Protein AF-A0A1I5BAR2-F1 (afdb_monomer)

Radius of gyration: 15.23 Å; Cα contacts (8 Å, |Δi|>4): 109; chains: 1; bounding box: 33×27×43 Å

Mean predicted aligned error: 6.67 Å

Secondary structure (DSSP, 8-state):
-HHHHHHHHHHHHHHHHHHHHHHHHHHH---HHHHHHHHHHHHHHHHHHHHHHHHHHHH-SS-HHHHHHHHHHT-TTS----SS-HHHHHHHHHHHHHHHHHHHHHH---HHHHHHHHHHHHHHHHHHHHHHHHHHH--

Sequence (139 aa):
MKDSVRRLKELYILNKNLEMFYRKIREREKRLFLKSLLTRLVQEKSSFNHDIRRHLMRYTKRDPASEVKALVESRKFMPETGREKIEAVCLKMELNSYKLCQEALTKTTVGEIRATLLEHRQQMRELLENLKTMNKYVL

Organism: NCBI:txid287099

Foldseek 3Di:
DVVLLVLLLVLLLLLVLQLVLLVVVLVVDPDPVSVVLSVVSNVLSVVLNVVSQVVNVVVDVDRSVVVSVVVVVVVPRRPPPDPDDPLVVNLVSLVVSLVSLVVSLVPDPDPVVNVSSVVSNVVSVVSNVVSVVCVVPVD

InterPro domains:
  IPR012347 Ferritin-like [G3DSA:1.20.1260.10] (1-137)

Structure (mmCIF, N/CA/C/O backbone):
data_AF-A0A1I5BAR2-F1
#
_entry.id   AF-A0A1I5BAR2-F1
#
loop_
_atom_site.group_PDB
_atom_site.id
_atom_site.type_symbol
_atom_site.label_atom_id
_atom_site.label_alt_id
_atom_site.label_comp_id
_atom_site.label_asym_id
_atom_site.label_entity_id
_atom_site.label_seq_id
_atom_site.pdbx_PDB_ins_code
_atom_site.Cartn_x
_atom_site.Cartn_y
_atom_site.Cartn_z
_atom_site.occupancy
_atom_site.B_iso_or_equiv
_atom_site.auth_seq_id
_atom_site.auth_comp_id
_atom_site.auth_asym_id
_atom_site.auth_atom_id
_atom_site.pdbx_PDB_model_num
ATOM 1 N N . MET A 1 1 ? 16.479 1.711 -16.036 1.00 60.12 1 MET A N 1
ATOM 2 C CA . MET A 1 1 ? 15.961 0.347 -15.757 1.00 60.12 1 MET A CA 1
ATOM 3 C C . MET A 1 1 ? 16.437 -0.201 -14.409 1.00 60.12 1 MET A C 1
ATOM 5 O O . MET A 1 1 ? 15.582 -0.503 -13.587 1.00 60.12 1 MET A O 1
ATOM 9 N N . LYS A 1 2 ? 17.754 -0.272 -14.126 1.00 70.12 2 LYS A N 1
ATOM 10 C CA . LYS A 1 2 ? 18.279 -0.735 -12.818 1.00 70.12 2 LYS A CA 1
ATOM 11 C C . LYS A 1 2 ? 17.702 0.040 -11.618 1.00 70.12 2 LYS A C 1
ATOM 13 O O . LYS A 1 2 ? 17.297 -0.577 -10.638 1.00 70.12 2 LYS A O 1
ATOM 18 N N . ASP A 1 3 ? 17.571 1.365 -11.726 1.00 72.06 3 ASP A N 1
ATOM 19 C CA . ASP A 1 3 ? 16.973 2.184 -10.660 1.00 72.06 3 ASP A CA 1
ATOM 20 C C . ASP A 1 3 ? 15.482 1.927 -10.437 1.00 72.06 3 ASP A C 1
ATOM 22 O O . ASP A 1 3 ? 15.040 1.861 -9.292 1.00 72.06 3 ASP A O 1
ATOM 26 N N . SER A 1 4 ? 14.708 1.724 -11.505 1.00 72.19 4 SER A N 1
ATOM 27 C CA . SER A 1 4 ? 13.274 1.428 -11.408 1.00 72.19 4 SER A CA 1
ATOM 28 C C . SER A 1 4 ? 13.032 0.087 -10.707 1.00 72.19 4 SER A C 1
ATOM 30 O O . SER A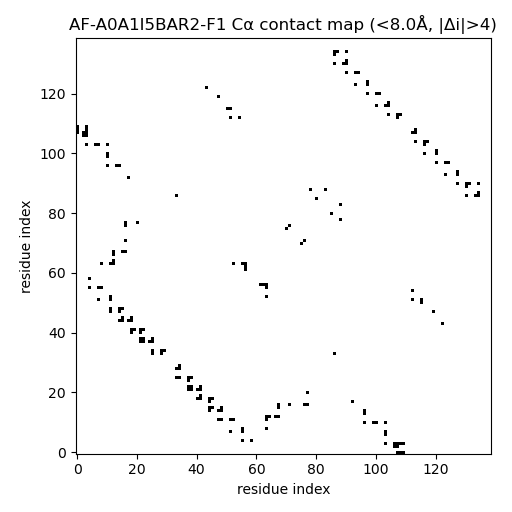 1 4 ? 12.178 -0.004 -9.831 1.00 72.19 4 SER A O 1
ATOM 32 N N . VAL A 1 5 ? 13.842 -0.933 -11.017 1.00 78.75 5 VAL A N 1
ATOM 33 C CA . VAL A 1 5 ? 13.787 -2.248 -10.352 1.00 78.75 5 VAL A CA 1
ATOM 34 C C . VAL A 1 5 ? 14.193 -2.144 -8.879 1.00 78.75 5 VAL A C 1
ATOM 36 O O . VAL A 1 5 ? 13.521 -2.713 -8.020 1.00 78.75 5 VAL A O 1
ATOM 39 N N . ARG A 1 6 ? 15.245 -1.378 -8.555 1.00 80.50 6 ARG A N 1
ATOM 40 C CA . ARG A 1 6 ? 15.649 -1.128 -7.160 1.00 80.50 6 ARG A CA 1
ATOM 41 C C . ARG A 1 6 ? 14.522 -0.479 -6.351 1.00 80.50 6 ARG A C 1
ATOM 43 O O . ARG A 1 6 ? 14.218 -0.945 -5.259 1.00 80.50 6 ARG A O 1
ATOM 50 N N . ARG A 1 7 ? 13.864 0.551 -6.891 1.00 76.75 7 ARG A N 1
ATOM 51 C CA . ARG A 1 7 ? 12.761 1.245 -6.201 1.00 76.75 7 ARG A CA 1
ATOM 52 C C . ARG A 1 7 ? 11.508 0.390 -6.066 1.00 76.75 7 ARG A C 1
ATOM 54 O O . ARG A 1 7 ? 10.901 0.382 -5.001 1.00 76.75 7 ARG A O 1
ATOM 61 N N . LEU A 1 8 ? 11.160 -0.384 -7.092 1.00 82.38 8 LEU A N 1
ATOM 62 C CA . LEU A 1 8 ? 10.093 -1.382 -6.989 1.00 82.38 8 LEU A CA 1
ATOM 63 C C . LEU A 1 8 ? 10.350 -2.377 -5.861 1.00 82.38 8 LEU A C 1
ATOM 65 O O . LEU A 1 8 ? 9.431 -2.755 -5.143 1.00 82.38 8 LEU A O 1
ATOM 69 N N . LYS A 1 9 ? 11.607 -2.785 -5.696 1.00 83.81 9 LYS A N 1
ATOM 70 C CA . LYS A 1 9 ? 12.016 -3.710 -4.647 1.00 83.81 9 LYS A CA 1
ATOM 71 C C . LYS A 1 9 ? 11.906 -3.089 -3.255 1.00 83.81 9 LYS A C 1
ATOM 73 O O . LYS A 1 9 ? 11.345 -3.725 -2.370 1.00 83.81 9 LYS A O 1
ATOM 78 N N . GLU A 1 10 ? 12.366 -1.851 -3.069 1.00 81.75 10 GLU A N 1
ATOM 79 C CA . GLU A 1 10 ? 12.162 -1.092 -1.821 1.00 81.75 10 GLU A CA 1
ATOM 80 C C . GLU A 1 10 ? 10.668 -0.983 -1.474 1.00 81.75 10 GLU A C 1
ATOM 82 O O . GLU A 1 10 ? 10.259 -1.262 -0.345 1.00 81.75 10 GLU A O 1
ATOM 87 N N . LEU A 1 11 ? 9.841 -0.649 -2.469 1.00 83.25 11 LEU A N 1
ATOM 88 C CA . LEU A 1 11 ? 8.400 -0.491 -2.308 1.00 83.25 11 LEU A CA 1
ATOM 89 C C . LEU A 1 11 ? 7.696 -1.820 -1.997 1.00 83.25 11 LEU A C 1
ATOM 91 O O . LEU A 1 11 ? 6.797 -1.854 -1.157 1.00 83.25 11 LEU A O 1
ATOM 95 N N . TYR A 1 12 ? 8.122 -2.915 -2.630 1.00 87.38 12 TYR A N 1
ATOM 96 C CA . TYR A 1 12 ? 7.650 -4.268 -2.334 1.00 87.38 12 TYR A CA 1
ATOM 97 C C . TYR A 1 12 ? 7.989 -4.681 -0.900 1.00 87.38 12 TYR A C 1
ATOM 99 O O . TYR A 1 12 ? 7.123 -5.158 -0.172 1.00 87.38 12 TYR A O 1
ATOM 107 N N . ILE A 1 13 ? 9.235 -4.464 -0.470 1.00 84.06 13 ILE A N 1
ATOM 108 C CA . ILE A 1 13 ? 9.684 -4.811 0.883 1.00 84.06 13 ILE A CA 1
ATOM 109 C C . ILE A 1 13 ? 8.852 -4.066 1.929 1.00 84.06 13 ILE A C 1
ATOM 111 O O . ILE A 1 13 ? 8.338 -4.682 2.864 1.00 84.06 13 ILE A O 1
ATOM 115 N N . LEU A 1 14 ? 8.671 -2.756 1.747 1.00 83.44 14 LEU A N 1
ATOM 116 C CA . LEU A 1 14 ? 7.843 -1.948 2.635 1.00 83.44 14 LEU A CA 1
ATOM 117 C C . LEU A 1 14 ? 6.400 -2.459 2.687 1.00 83.44 14 LEU A C 1
ATOM 119 O O . LEU A 1 14 ? 5.879 -2.711 3.773 1.00 83.44 14 LEU A O 1
ATOM 123 N N . ASN A 1 15 ? 5.749 -2.621 1.530 1.00 88.12 15 ASN A N 1
ATOM 124 C CA . ASN A 1 15 ? 4.350 -3.048 1.489 1.00 88.12 15 ASN A CA 1
ATOM 125 C C . ASN A 1 15 ? 4.171 -4.452 2.066 1.00 88.12 15 ASN A C 1
ATOM 127 O O . ASN A 1 15 ? 3.154 -4.722 2.707 1.00 88.12 15 ASN A O 1
ATOM 131 N N . LYS A 1 16 ? 5.161 -5.338 1.919 1.00 88.12 16 LYS A N 1
ATOM 132 C CA . LYS A 1 16 ? 5.125 -6.656 2.551 1.00 88.12 16 LYS A CA 1
ATOM 133 C C . LYS A 1 16 ? 5.223 -6.565 4.068 1.00 88.12 16 LYS A C 1
ATOM 135 O O . LYS A 1 16 ? 4.447 -7.227 4.756 1.00 88.12 16 LYS A O 1
ATOM 140 N N . ASN A 1 17 ? 6.096 -5.706 4.589 1.00 84.81 17 ASN A N 1
ATOM 141 C CA . ASN A 1 17 ? 6.192 -5.438 6.025 1.00 84.81 17 ASN A CA 1
ATOM 142 C C . ASN A 1 17 ? 4.887 -4.874 6.594 1.00 84.81 17 ASN A C 1
ATOM 144 O O . ASN A 1 17 ? 4.423 -5.357 7.628 1.00 84.81 17 ASN A O 1
ATOM 148 N N . LEU A 1 18 ? 4.260 -3.923 5.896 1.00 87.19 18 LEU A N 1
ATOM 149 C CA . LEU A 1 18 ? 2.956 -3.378 6.279 1.00 87.19 18 LEU A CA 1
ATOM 150 C C . LEU A 1 18 ? 1.865 -4.453 6.269 1.00 87.19 18 LEU A C 1
ATOM 152 O O . LEU A 1 18 ? 1.114 -4.564 7.233 1.00 87.19 18 LEU A O 1
ATOM 156 N N . GLU A 1 19 ? 1.826 -5.308 5.242 1.00 91.25 19 GLU A N 1
ATOM 157 C CA . GLU A 1 19 ? 0.887 -6.434 5.178 1.00 91.25 19 GLU A CA 1
ATOM 158 C C . GLU A 1 19 ? 1.000 -7.334 6.421 1.00 91.25 19 GLU A C 1
ATOM 160 O O . GLU A 1 19 ? -0.004 -7.663 7.055 1.00 91.25 19 GLU A O 1
ATOM 165 N N . MET A 1 20 ? 2.222 -7.718 6.803 1.00 87.75 20 MET A N 1
ATOM 166 C CA . MET A 1 20 ? 2.451 -8.553 7.988 1.00 87.75 20 MET A CA 1
ATOM 167 C C . MET A 1 20 ? 2.109 -7.828 9.287 1.00 87.75 20 MET A C 1
ATOM 169 O O . MET A 1 20 ? 1.548 -8.436 10.198 1.00 87.75 20 MET A O 1
ATOM 173 N N . PHE A 1 21 ? 2.436 -6.541 9.382 1.00 86.06 21 PHE A N 1
ATOM 174 C CA . PHE A 1 21 ? 2.099 -5.714 10.533 1.00 86.06 21 PHE A CA 1
ATOM 175 C C . PHE A 1 21 ? 0.581 -5.643 10.743 1.00 86.06 21 PHE A C 1
ATOM 177 O O . PHE A 1 21 ? 0.097 -5.957 11.832 1.00 86.06 21 PHE A O 1
ATOM 184 N N . TYR A 1 22 ? -0.184 -5.341 9.692 1.00 89.94 22 TYR A N 1
ATOM 185 C CA . TYR A 1 22 ? -1.641 -5.282 9.772 1.00 89.94 22 TYR A CA 1
ATOM 186 C C . TYR A 1 22 ? -2.265 -6.643 10.084 1.00 89.94 22 TYR A C 1
ATOM 188 O O . TYR A 1 22 ? -3.187 -6.701 10.897 1.00 89.94 22 TYR A O 1
ATOM 196 N N . ARG A 1 23 ? -1.734 -7.747 9.531 1.00 91.06 23 ARG A N 1
ATOM 197 C CA . ARG A 1 23 ? -2.168 -9.109 9.903 1.00 91.06 23 ARG A CA 1
ATOM 198 C C . ARG A 1 23 ? -2.003 -9.357 11.405 1.00 91.06 23 ARG A C 1
ATOM 200 O O . ARG A 1 23 ? -2.969 -9.754 12.052 1.00 91.06 23 ARG A O 1
ATOM 207 N N . LYS A 1 24 ? -0.828 -9.044 11.965 1.00 87.75 24 LYS A N 1
ATOM 208 C CA . LYS A 1 24 ? -0.534 -9.226 13.398 1.00 87.75 24 LYS A CA 1
ATOM 209 C C . LYS A 1 24 ? -1.441 -8.391 14.304 1.00 87.75 24 LYS A C 1
ATOM 211 O O . LYS A 1 24 ? -1.896 -8.887 15.331 1.00 87.75 24 LYS A O 1
ATOM 216 N N . ILE A 1 25 ? -1.706 -7.130 13.954 1.00 86.25 25 ILE A N 1
ATOM 217 C CA . ILE A 1 25 ? -2.613 -6.287 14.751 1.00 86.25 25 ILE A CA 1
ATOM 218 C C . ILE A 1 25 ? -4.046 -6.803 14.655 1.00 86.25 25 ILE A C 1
ATOM 220 O O . ILE A 1 25 ? -4.726 -6.913 15.673 1.00 86.25 25 ILE A O 1
ATOM 224 N N . ARG A 1 26 ? -4.497 -7.180 13.455 1.00 89.81 26 ARG A N 1
ATOM 225 C CA . ARG A 1 26 ? -5.854 -7.689 13.225 1.00 89.81 26 ARG A CA 1
ATOM 226 C C . ARG A 1 26 ? -6.175 -8.914 14.078 1.00 89.81 26 ARG A C 1
ATOM 228 O O . ARG A 1 26 ? -7.299 -9.034 14.557 1.00 89.81 26 ARG A O 1
ATOM 235 N N . GLU A 1 27 ? -5.207 -9.810 14.264 1.00 88.50 27 GLU A N 1
ATOM 236 C CA . GLU A 1 27 ? -5.351 -11.006 15.108 1.00 88.50 27 GLU A CA 1
ATOM 237 C C . GLU A 1 27 ? -5.636 -10.660 16.577 1.00 88.50 27 GLU A C 1
ATOM 239 O O . GLU A 1 27 ? -6.365 -11.384 17.250 1.00 88.50 27 GLU A O 1
ATOM 244 N N . ARG A 1 28 ? -5.101 -9.535 17.064 1.00 85.56 28 ARG A N 1
ATOM 245 C CA . ARG A 1 28 ? -5.212 -9.100 18.466 1.00 85.56 28 ARG A CA 1
ATOM 246 C C . ARG A 1 28 ? -6.342 -8.100 18.707 1.00 85.56 28 ARG A C 1
ATOM 248 O O . ARG A 1 28 ? -6.781 -7.937 19.842 1.00 85.56 28 ARG A O 1
ATOM 255 N N . GLU A 1 29 ? -6.805 -7.422 17.662 1.00 85.81 29 GLU A N 1
ATOM 256 C CA . GLU A 1 29 ? -7.837 -6.392 17.758 1.00 85.81 29 GLU A CA 1
ATOM 257 C C . GLU A 1 29 ? -9.214 -7.003 18.069 1.00 85.81 29 GLU A C 1
ATOM 259 O O . GLU A 1 29 ? -9.622 -8.016 17.499 1.00 85.81 29 GLU A O 1
ATOM 264 N N . LYS A 1 30 ? -9.961 -6.385 18.985 1.00 87.38 30 LYS A N 1
ATOM 265 C CA . LYS A 1 30 ? -11.305 -6.835 19.385 1.00 87.38 30 LYS A CA 1
ATOM 266 C C . LYS A 1 30 ? -12.406 -5.992 18.745 1.00 87.38 30 LYS A C 1
ATOM 268 O O . LYS A 1 30 ? -13.502 -6.495 18.518 1.00 87.38 30 LYS A O 1
ATOM 273 N N . ARG A 1 31 ? -12.114 -4.736 18.407 1.00 87.00 31 ARG A N 1
ATOM 274 C CA . ARG A 1 31 ? -13.052 -3.796 17.790 1.00 87.00 31 ARG A CA 1
ATOM 275 C C . ARG A 1 31 ? -13.354 -4.221 16.350 1.00 87.00 31 ARG A C 1
ATOM 277 O O . ARG A 1 31 ? -12.471 -4.207 15.493 1.00 87.00 31 ARG A O 1
ATOM 284 N N . LEU A 1 32 ? -14.610 -4.586 16.076 1.00 87.44 32 LEU A N 1
ATOM 285 C CA . LEU A 1 32 ? -15.048 -5.090 14.764 1.00 87.44 32 LEU A CA 1
ATOM 286 C C . LEU A 1 32 ? -14.756 -4.107 13.624 1.00 87.44 32 LEU A C 1
ATOM 288 O O . LEU A 1 32 ? -14.276 -4.517 12.567 1.00 87.44 32 LEU A O 1
ATOM 292 N N . PHE A 1 33 ? -14.977 -2.811 13.859 1.00 84.50 33 PHE A N 1
ATOM 293 C CA . PHE A 1 33 ? -14.726 -1.778 12.854 1.00 84.50 33 PHE A CA 1
ATOM 294 C C . PHE A 1 33 ? -13.247 -1.733 12.434 1.00 84.50 33 PHE A C 1
ATOM 296 O O . PHE A 1 33 ? -12.940 -1.693 11.244 1.00 84.50 33 PHE A O 1
ATOM 303 N N . LEU A 1 34 ? -12.317 -1.850 13.388 1.00 84.88 34 LEU A N 1
ATOM 304 C CA . LEU A 1 34 ? -10.889 -1.896 13.078 1.00 84.88 34 LEU A CA 1
ATOM 305 C C . LEU A 1 34 ? -10.451 -3.204 12.460 1.00 84.88 34 LEU A C 1
ATOM 307 O O . LEU A 1 34 ? -9.594 -3.197 11.584 1.00 84.88 34 LEU A O 1
ATOM 311 N N . LYS A 1 35 ? -11.036 -4.329 12.868 1.00 89.75 35 LYS A N 1
ATOM 312 C CA . LYS A 1 35 ? -10.798 -5.604 12.185 1.00 89.75 35 LYS A CA 1
ATOM 313 C C . LYS A 1 35 ? -11.182 -5.528 10.709 1.00 89.75 35 LYS A C 1
ATOM 315 O O . LYS A 1 35 ? -10.444 -6.055 9.874 1.00 89.75 35 LYS A O 1
ATOM 320 N N . SER A 1 36 ? -12.286 -4.854 10.389 1.00 89.75 36 SER A N 1
ATOM 321 C CA . SER A 1 36 ? -12.705 -4.601 9.007 1.00 89.75 36 SER A CA 1
ATOM 322 C C . SER A 1 36 ? -11.690 -3.723 8.265 1.00 89.75 36 SER A C 1
ATOM 324 O O . SER A 1 36 ? -11.169 -4.130 7.225 1.00 89.75 36 SER A O 1
ATOM 326 N N . LEU A 1 37 ? -11.297 -2.588 8.857 1.00 88.62 37 LEU A N 1
ATOM 327 C CA . LEU A 1 37 ? -10.266 -1.702 8.306 1.00 88.62 37 LEU A CA 1
ATOM 328 C C . LEU A 1 37 ? -8.939 -2.435 8.047 1.00 88.62 37 LEU A C 1
ATOM 330 O O . LEU A 1 37 ? -8.394 -2.377 6.948 1.00 88.62 37 LEU A O 1
ATOM 334 N N . LEU A 1 38 ? -8.432 -3.159 9.044 1.00 90.81 38 LEU A N 1
ATOM 335 C CA . LEU A 1 38 ? -7.190 -3.924 8.944 1.00 90.81 38 LEU A CA 1
ATOM 336 C C . LEU A 1 38 ? -7.297 -5.044 7.906 1.00 90.81 38 LEU A C 1
ATOM 338 O O . LEU A 1 38 ? -6.315 -5.354 7.242 1.00 90.81 38 LEU A O 1
ATOM 342 N N . THR A 1 39 ? -8.476 -5.644 7.725 1.00 93.31 39 THR A N 1
ATOM 343 C CA . THR A 1 39 ? -8.697 -6.640 6.666 1.00 93.31 39 THR A CA 1
ATOM 344 C C . THR A 1 39 ? -8.582 -6.014 5.286 1.00 93.31 39 THR A C 1
ATOM 346 O O . THR A 1 39 ? -7.863 -6.561 4.450 1.00 93.31 39 THR A O 1
ATOM 349 N N . ARG A 1 40 ? -9.208 -4.852 5.071 1.00 91.50 40 ARG A N 1
ATOM 350 C CA . ARG A 1 40 ? -9.080 -4.102 3.817 1.00 91.50 40 ARG A CA 1
ATOM 351 C C . ARG A 1 40 ? -7.628 -3.704 3.550 1.00 91.50 40 ARG A C 1
ATOM 353 O O . ARG A 1 40 ? -7.121 -3.960 2.464 1.00 91.50 40 ARG A O 1
ATOM 360 N N . LEU A 1 41 ? -6.929 -3.186 4.563 1.00 91.94 41 LEU A N 1
ATOM 361 C CA . LEU A 1 41 ? -5.500 -2.864 4.478 1.00 91.94 41 LEU A CA 1
ATOM 362 C C . LEU A 1 41 ? -4.664 -4.086 4.072 1.00 91.94 41 LEU A C 1
ATOM 364 O O . LEU A 1 41 ? -3.844 -4.004 3.164 1.00 91.94 41 LEU A O 1
ATOM 368 N N . VAL A 1 42 ? -4.883 -5.245 4.700 1.00 93.56 42 VAL A N 1
ATOM 369 C CA . VAL A 1 42 ? -4.174 -6.485 4.342 1.00 93.56 42 VAL A CA 1
ATOM 370 C C . VAL A 1 42 ? -4.458 -6.902 2.898 1.00 93.56 42 VAL A C 1
ATOM 372 O O . VAL A 1 42 ? -3.529 -7.309 2.202 1.00 93.56 42 VAL A O 1
ATOM 375 N N . GLN A 1 43 ? -5.710 -6.813 2.445 1.00 93.12 43 GLN A N 1
ATOM 376 C CA . GLN A 1 43 ? -6.094 -7.168 1.076 1.00 93.12 43 GLN A CA 1
ATOM 377 C C . GLN A 1 43 ? -5.421 -6.257 0.048 1.00 93.12 43 GLN A C 1
ATOM 379 O O . GLN A 1 43 ? -4.797 -6.763 -0.884 1.00 93.12 43 GLN A O 1
ATOM 384 N N . GLU A 1 44 ? -5.465 -4.940 0.251 1.00 91.44 44 GLU A N 1
ATOM 385 C CA . GLU A 1 44 ? -4.823 -3.976 -0.648 1.00 91.44 44 GLU A CA 1
ATOM 386 C C . GLU A 1 44 ? -3.305 -4.190 -0.701 1.00 91.44 44 GLU A C 1
ATOM 388 O O . GLU A 1 44 ? -2.731 -4.296 -1.785 1.00 91.44 44 GLU A O 1
ATOM 393 N N . LYS A 1 45 ? -2.642 -4.371 0.452 1.00 91.69 45 LYS A N 1
ATOM 394 C CA . LYS A 1 45 ? -1.200 -4.674 0.478 1.00 91.69 45 LYS A CA 1
ATOM 395 C C . LYS A 1 45 ? -0.875 -6.004 -0.193 1.00 91.69 45 LYS A C 1
ATOM 397 O O . LYS A 1 45 ? 0.134 -6.101 -0.885 1.00 91.69 45 LYS A O 1
ATOM 402 N N . SER A 1 46 ? -1.709 -7.026 -0.016 1.00 92.25 46 SER A N 1
ATOM 403 C CA . SER A 1 46 ? -1.510 -8.330 -0.651 1.00 92.25 46 SER A CA 1
ATOM 404 C C . SER A 1 46 ? -1.627 -8.242 -2.176 1.00 92.25 46 SER A C 1
ATOM 406 O O . SER A 1 46 ? -0.754 -8.766 -2.869 1.00 92.25 46 SER A O 1
ATOM 408 N N . SER A 1 47 ? -2.636 -7.522 -2.677 1.00 93.12 47 SER A N 1
ATOM 409 C CA . SER A 1 47 ? -2.829 -7.241 -4.105 1.00 93.12 47 SER A CA 1
ATOM 410 C C . SER A 1 47 ? -1.632 -6.483 -4.689 1.00 93.12 47 SER A C 1
ATOM 412 O O . SER A 1 47 ? -0.981 -6.957 -5.621 1.00 93.12 47 SER A O 1
ATOM 414 N N . PHE A 1 48 ? -1.233 -5.386 -4.036 1.00 91.00 48 PHE A N 1
ATOM 415 C CA . PHE A 1 48 ? -0.042 -4.614 -4.389 1.00 91.00 48 PHE A CA 1
ATOM 416 C C . PHE A 1 48 ? 1.210 -5.492 -4.484 1.00 91.00 48 PHE A C 1
ATOM 418 O O . PHE A 1 48 ? 1.930 -5.490 -5.484 1.00 91.00 48 PHE A O 1
ATOM 425 N N . ASN A 1 49 ? 1.474 -6.282 -3.442 1.00 91.06 49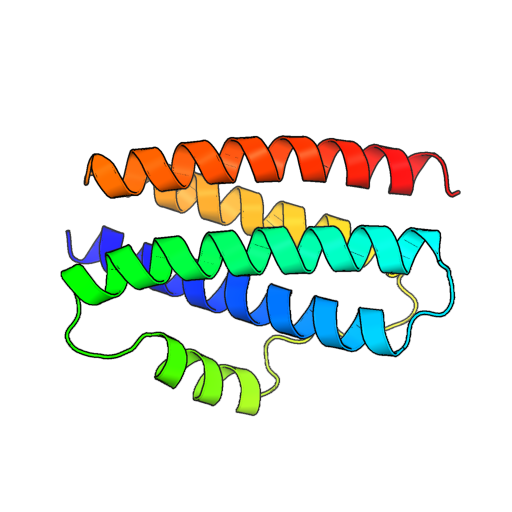 ASN A N 1
ATOM 426 C CA . ASN A 1 49 ? 2.647 -7.145 -3.380 1.00 91.06 49 ASN A CA 1
ATOM 427 C C . ASN A 1 49 ? 2.638 -8.199 -4.491 1.00 91.06 49 ASN A C 1
ATOM 429 O O . ASN A 1 49 ? 3.695 -8.500 -5.045 1.00 91.06 49 ASN A O 1
ATOM 433 N N . HIS A 1 50 ? 1.473 -8.755 -4.828 1.00 91.62 50 HIS A N 1
ATOM 434 C CA . HIS A 1 50 ? 1.336 -9.730 -5.908 1.00 91.62 50 HIS A CA 1
ATOM 435 C C . HIS A 1 50 ? 1.726 -9.138 -7.265 1.00 91.62 50 HIS A C 1
ATOM 437 O O . HIS A 1 50 ? 2.552 -9.718 -7.977 1.00 91.62 50 HIS A O 1
ATOM 443 N N . ASP A 1 51 ? 1.206 -7.957 -7.594 1.00 91.50 51 ASP A N 1
ATOM 444 C CA . ASP A 1 51 ? 1.481 -7.308 -8.877 1.00 91.50 51 ASP A CA 1
ATOM 445 C C . ASP A 1 51 ? 2.930 -6.832 -8.983 1.00 91.50 51 ASP A C 1
ATOM 447 O O . ASP A 1 51 ? 3.605 -7.081 -9.987 1.00 91.50 51 ASP A O 1
ATOM 451 N N . ILE A 1 52 ? 3.465 -6.216 -7.924 1.00 89.94 52 ILE A N 1
ATOM 452 C CA . ILE A 1 52 ? 4.865 -5.782 -7.921 1.00 89.94 52 ILE A CA 1
ATOM 453 C C . ILE A 1 52 ? 5.819 -6.979 -7.961 1.00 89.94 52 ILE A C 1
ATOM 455 O O . ILE A 1 52 ? 6.824 -6.924 -8.672 1.00 89.94 52 ILE A O 1
ATOM 459 N N . ARG A 1 53 ? 5.515 -8.089 -7.272 1.00 89.31 53 ARG A N 1
ATOM 460 C CA . ARG A 1 53 ? 6.319 -9.319 -7.368 1.00 89.31 53 ARG A CA 1
ATOM 461 C C . ARG A 1 53 ? 6.321 -9.864 -8.790 1.00 89.31 53 ARG A C 1
ATOM 463 O O . ARG A 1 53 ? 7.385 -10.246 -9.270 1.00 89.31 53 ARG A O 1
ATOM 470 N N . ARG A 1 54 ? 5.174 -9.860 -9.478 1.00 89.69 54 ARG A N 1
ATOM 471 C CA . ARG A 1 54 ? 5.084 -10.274 -10.887 1.00 89.69 54 ARG A CA 1
ATOM 472 C C . ARG A 1 54 ? 6.023 -9.448 -11.764 1.00 89.69 54 ARG A C 1
ATOM 474 O O . ARG A 1 54 ? 6.767 -10.024 -12.552 1.00 89.69 54 ARG A O 1
ATOM 481 N N . HIS A 1 55 ? 6.043 -8.128 -11.583 1.00 87.69 55 HIS A N 1
ATOM 482 C CA . HIS A 1 55 ? 6.978 -7.246 -12.288 1.00 87.69 55 HIS A CA 1
ATOM 483 C C . HIS A 1 55 ? 8.433 -7.538 -11.917 1.00 87.69 55 HIS A C 1
ATOM 485 O O . HIS A 1 55 ? 9.262 -7.727 -12.800 1.00 87.69 55 HIS A O 1
ATOM 491 N N . LEU A 1 56 ? 8.762 -7.649 -10.629 1.00 85.94 56 LEU A N 1
ATOM 492 C CA . LEU A 1 56 ? 10.130 -7.925 -10.178 1.00 85.94 56 LEU A CA 1
ATOM 493 C C . LEU A 1 56 ? 10.672 -9.254 -10.715 1.00 85.94 56 LEU A C 1
ATOM 495 O O . LEU A 1 56 ? 11.827 -9.298 -11.132 1.00 85.94 56 LEU A O 1
ATOM 499 N N . MET A 1 57 ? 9.855 -10.307 -10.768 1.00 86.56 57 MET A N 1
ATOM 500 C CA . MET A 1 57 ? 10.251 -11.617 -11.303 1.00 86.56 57 MET A CA 1
ATOM 501 C C . MET A 1 57 ? 10.552 -11.583 -12.809 1.00 86.56 57 MET A C 1
A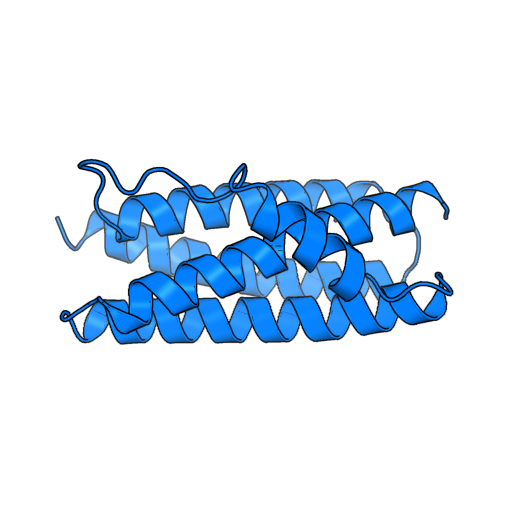TOM 503 O O . MET A 1 57 ? 11.328 -12.401 -13.291 1.00 86.56 57 MET A O 1
ATOM 507 N N . ARG A 1 58 ? 9.992 -10.621 -13.558 1.00 84.62 58 ARG A N 1
ATOM 508 C CA . ARG A 1 58 ? 10.333 -10.418 -14.979 1.00 84.62 58 ARG A CA 1
ATOM 509 C C . ARG A 1 58 ? 11.719 -9.799 -15.170 1.00 84.62 58 ARG A C 1
ATOM 511 O O . ARG A 1 58 ? 12.352 -10.032 -16.192 1.00 84.62 58 ARG A O 1
ATOM 518 N N . TYR A 1 59 ? 12.193 -9.015 -14.199 1.00 79.44 59 TYR A N 1
ATOM 519 C CA . TYR A 1 59 ? 13.450 -8.260 -14.303 1.00 79.44 59 TYR A CA 1
ATOM 520 C C . TYR A 1 59 ? 14.566 -8.772 -13.383 1.00 79.44 59 TYR A C 1
ATOM 522 O O . TYR A 1 59 ? 15.702 -8.307 -13.476 1.00 79.44 59 TYR A O 1
ATOM 530 N N . THR A 1 60 ? 14.269 -9.707 -12.479 1.00 77.19 60 THR A N 1
ATOM 531 C CA . THR A 1 60 ? 15.220 -10.247 -11.501 1.00 77.19 60 THR A CA 1
ATOM 532 C C . THR A 1 60 ? 15.100 -11.767 -11.418 1.00 77.19 60 THR A C 1
ATOM 534 O O . THR A 1 60 ? 14.003 -12.311 -11.407 1.00 77.19 60 THR A O 1
ATOM 537 N N . LYS A 1 61 ? 16.240 -12.469 -11.335 1.00 72.62 61 LYS A N 1
ATOM 538 C CA . LYS A 1 61 ? 16.277 -13.937 -11.167 1.00 72.62 61 LYS A CA 1
ATOM 539 C C . LYS A 1 61 ? 16.031 -14.390 -9.720 1.00 72.62 61 LYS A C 1
ATOM 541 O O . LYS A 1 61 ? 15.906 -15.582 -9.469 1.00 72.62 61 LYS A O 1
ATOM 546 N N . ARG A 1 62 ? 16.026 -13.459 -8.759 1.00 71.94 62 ARG A N 1
ATOM 547 C CA . ARG A 1 62 ? 15.947 -13.745 -7.321 1.00 71.94 62 ARG A CA 1
ATOM 548 C C . ARG A 1 62 ? 14.575 -13.350 -6.794 1.00 71.94 62 ARG A C 1
ATOM 550 O O . ARG A 1 62 ? 14.168 -12.210 -6.988 1.00 71.94 62 ARG A O 1
ATOM 557 N N . ASP A 1 63 ? 13.903 -14.264 -6.094 1.00 74.94 63 ASP A N 1
ATOM 558 C CA . ASP A 1 63 ? 12.585 -13.987 -5.520 1.00 74.94 63 ASP A CA 1
ATOM 559 C C . ASP A 1 63 ? 12.684 -12.886 -4.448 1.00 74.94 63 ASP A C 1
ATOM 561 O O . ASP A 1 63 ? 13.314 -13.107 -3.402 1.00 74.94 63 ASP A O 1
ATOM 565 N N . PRO A 1 64 ? 12.052 -11.716 -4.649 1.00 70.44 64 PRO A N 1
ATOM 566 C CA . PRO A 1 64 ? 12.102 -10.620 -3.689 1.00 70.44 64 PRO A CA 1
ATOM 567 C C . PRO A 1 64 ? 11.473 -10.984 -2.334 1.00 70.44 64 PRO A C 1
ATOM 569 O O . PRO A 1 64 ? 11.795 -10.354 -1.329 1.00 70.44 64 PRO A O 1
ATOM 572 N N . ALA A 1 65 ? 10.626 -12.021 -2.254 1.00 70.31 65 ALA A N 1
ATOM 573 C CA . ALA A 1 65 ? 10.079 -12.507 -0.985 1.00 70.31 65 ALA A CA 1
ATOM 574 C C . ALA A 1 65 ? 11.149 -13.090 -0.038 1.00 70.31 65 ALA A C 1
ATOM 576 O O . 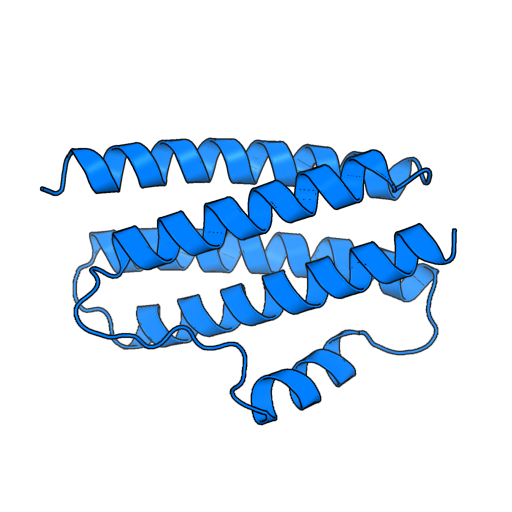ALA A 1 65 ? 10.994 -13.006 1.182 1.00 70.31 65 ALA A O 1
ATOM 577 N N . SER A 1 66 ? 12.238 -13.648 -0.582 1.00 67.81 66 SER A N 1
ATOM 578 C CA . SER A 1 66 ? 13.344 -14.204 0.214 1.00 67.81 66 SER A CA 1
ATOM 579 C C . SER A 1 66 ? 14.101 -13.124 0.995 1.00 67.81 66 SER A C 1
ATOM 581 O O . SER A 1 66 ? 14.510 -13.349 2.130 1.00 67.81 66 SER A O 1
ATOM 583 N N . GLU A 1 67 ? 14.212 -11.920 0.433 1.00 65.62 67 GLU A N 1
ATOM 584 C CA . GLU A 1 67 ? 14.888 -10.788 1.075 1.00 65.62 67 GLU A CA 1
ATOM 585 C C . GLU A 1 67 ? 14.022 -10.106 2.135 1.00 65.62 67 GLU A C 1
ATOM 587 O O . GLU A 1 67 ? 14.537 -9.592 3.127 1.00 65.62 67 GLU A O 1
ATOM 592 N N . VAL A 1 68 ? 12.696 -10.157 1.975 1.00 64.06 68 VAL A N 1
ATOM 593 C CA . VAL A 1 68 ? 11.771 -9.683 3.008 1.00 64.06 68 VAL A CA 1
ATOM 594 C C . VAL A 1 68 ? 11.890 -10.529 4.272 1.00 64.06 68 VAL A C 1
ATOM 596 O O . VAL A 1 68 ? 11.949 -9.956 5.354 1.00 64.06 68 VAL A O 1
ATOM 599 N N . LYS A 1 69 ? 11.983 -11.864 4.168 1.00 61.91 69 LYS A N 1
ATOM 600 C CA . LYS A 1 69 ? 12.161 -12.734 5.349 1.00 61.91 69 LYS A CA 1
ATOM 601 C C . LYS A 1 69 ? 13.369 -12.309 6.191 1.00 61.91 69 LYS A C 1
ATOM 603 O O . LYS A 1 69 ? 13.211 -12.076 7.385 1.00 61.91 69 LYS A O 1
ATOM 608 N N . ALA A 1 70 ? 14.513 -12.082 5.547 1.00 56.56 70 ALA A N 1
ATOM 609 C CA . ALA A 1 70 ? 15.736 -11.639 6.219 1.00 56.56 70 ALA A CA 1
ATOM 610 C C . ALA A 1 70 ? 15.583 -10.265 6.907 1.00 56.56 70 ALA A C 1
ATOM 612 O O . ALA A 1 70 ? 16.076 -10.049 8.014 1.00 56.56 70 ALA A O 1
ATOM 613 N N . LEU A 1 71 ? 14.866 -9.323 6.284 1.00 56.56 71 LEU A N 1
ATOM 614 C CA . LEU A 1 71 ? 14.623 -7.997 6.866 1.00 56.56 71 LEU A CA 1
ATOM 615 C C . LEU A 1 71 ? 13.609 -8.026 8.017 1.00 56.56 71 LEU A C 1
ATOM 617 O O . LEU A 1 71 ? 13.755 -7.278 8.983 1.00 56.56 71 LEU A O 1
ATOM 621 N N . VAL A 1 72 ? 12.604 -8.894 7.952 1.00 57.06 72 VAL A N 1
ATOM 622 C CA . VAL A 1 72 ? 11.584 -9.057 9.001 1.00 57.06 72 VAL A CA 1
ATOM 623 C C . VAL A 1 72 ? 12.165 -9.707 10.247 1.00 57.06 72 VAL A C 1
ATOM 625 O O . VAL A 1 72 ? 11.866 -9.274 11.361 1.00 57.06 72 VAL A O 1
ATOM 628 N N . GLU A 1 73 ? 13.028 -10.705 10.065 1.00 52.88 73 GLU A N 1
ATOM 629 C CA . GLU A 1 73 ? 13.777 -11.346 11.149 1.00 52.88 73 GLU A CA 1
ATOM 630 C C . GLU A 1 73 ? 14.649 -10.334 11.907 1.00 52.88 73 GLU A C 1
ATOM 632 O O . GLU A 1 73 ? 14.796 -10.435 13.124 1.00 52.88 73 GLU A O 1
ATOM 637 N N . SER A 1 74 ? 15.114 -9.274 11.233 1.00 47.38 74 SER A N 1
ATOM 638 C CA . SER A 1 74 ? 15.902 -8.202 11.854 1.00 47.38 74 SER A CA 1
ATOM 639 C C . SER A 1 74 ? 15.110 -7.229 12.751 1.00 47.38 74 SER A C 1
ATOM 641 O O . SER A 1 74 ? 15.705 -6.313 13.313 1.00 47.38 74 SER A O 1
ATOM 643 N N . ARG A 1 75 ? 13.781 -7.388 12.899 1.00 51.12 75 ARG A N 1
ATOM 644 C CA . ARG A 1 75 ? 12.867 -6.564 13.737 1.00 51.12 75 ARG A CA 1
ATOM 645 C C . ARG A 1 75 ? 12.871 -5.040 13.499 1.00 51.12 75 ARG A C 1
ATOM 647 O O . ARG A 1 75 ? 12.069 -4.347 14.115 1.00 51.12 75 ARG A O 1
ATOM 654 N N . LYS A 1 76 ? 13.668 -4.502 12.570 1.00 47.75 76 LYS A N 1
ATOM 655 C CA . LYS A 1 76 ? 13.842 -3.050 12.341 1.00 47.75 76 LYS A CA 1
ATOM 656 C C . LYS A 1 76 ? 12.616 -2.298 11.797 1.00 47.75 76 LYS A C 1
ATOM 658 O O . LYS A 1 76 ? 12.682 -1.083 11.660 1.00 47.75 76 LYS A O 1
ATOM 663 N N . PHE A 1 77 ? 11.523 -2.986 11.456 1.00 51.06 77 PHE A N 1
ATOM 664 C CA . PHE A 1 77 ? 10.391 -2.387 10.733 1.00 51.06 77 PHE A CA 1
ATOM 665 C C . PHE A 1 77 ? 9.028 -2.506 11.427 1.00 51.06 77 PHE A C 1
ATOM 667 O O . PHE A 1 77 ? 8.017 -2.123 10.841 1.00 51.06 77 PHE A O 1
ATOM 674 N N . MET A 1 78 ? 8.958 -3.039 12.651 1.00 54.41 78 MET A N 1
ATOM 675 C CA . MET A 1 78 ? 7.708 -2.973 13.412 1.00 54.41 78 MET A CA 1
ATOM 676 C C . MET A 1 78 ? 7.664 -1.630 14.140 1.00 54.41 78 MET A C 1
ATOM 678 O O . MET A 1 78 ? 8.528 -1.401 14.985 1.00 54.41 78 MET A O 1
ATOM 682 N N . PRO A 1 79 ? 6.709 -0.733 13.828 1.00 56.19 79 PRO A N 1
ATOM 683 C CA . PRO A 1 79 ? 6.517 0.449 14.650 1.00 56.19 79 PRO A CA 1
ATOM 684 C C . PRO A 1 79 ? 6.217 -0.016 16.071 1.00 56.19 79 PRO A C 1
ATOM 686 O O . PRO A 1 79 ? 5.426 -0.945 16.271 1.00 56.19 79 PRO A O 1
ATOM 689 N N . GLU A 1 80 ? 6.883 0.598 17.045 1.00 55.41 80 GLU A N 1
ATOM 690 C CA . GLU A 1 80 ? 6.582 0.359 18.446 1.00 55.41 80 GLU A CA 1
ATOM 691 C C . GLU A 1 80 ? 5.108 0.690 18.651 1.00 55.41 80 GLU A C 1
ATOM 693 O O . GLU A 1 80 ? 4.678 1.835 18.508 1.00 55.41 80 GLU A O 1
ATOM 698 N N . THR A 1 81 ? 4.306 -0.334 18.929 1.00 52.59 81 THR A N 1
ATOM 699 C CA . THR A 1 81 ? 2.922 -0.173 19.365 1.00 52.59 81 THR A CA 1
ATOM 700 C C . THR A 1 81 ? 2.958 0.380 20.788 1.00 52.59 81 THR A C 1
ATOM 702 O O . THR A 1 81 ? 2.723 -0.347 21.749 1.00 52.59 81 THR A O 1
ATOM 705 N N . GLY A 1 82 ? 3.388 1.633 20.933 1.00 57.94 82 GLY A N 1
ATOM 706 C CA . GLY A 1 82 ? 3.334 2.384 22.178 1.00 57.94 82 GLY A CA 1
ATOM 707 C C . GLY A 1 82 ? 1.900 2.821 22.488 1.00 57.94 82 GLY A C 1
ATOM 708 O O . GLY A 1 82 ? 0.933 2.174 22.093 1.00 57.94 82 GLY A O 1
ATOM 709 N N . ARG A 1 83 ? 1.752 3.967 23.166 1.00 59.19 83 ARG A N 1
ATOM 710 C CA . ARG A 1 83 ? 0.453 4.576 23.527 1.00 59.19 83 ARG A CA 1
ATOM 711 C C . ARG A 1 83 ? -0.351 5.132 22.333 1.00 59.19 83 ARG A C 1
ATOM 713 O O . ARG A 1 83 ? -1.414 5.710 22.545 1.00 59.19 83 ARG A O 1
ATOM 720 N N . GLU A 1 84 ? 0.142 5.014 21.100 1.00 71.88 84 GLU A N 1
ATOM 721 C CA . GLU A 1 84 ? -0.551 5.524 19.912 1.00 71.88 84 GLU A CA 1
ATOM 722 C C . GLU A 1 84 ? -1.754 4.642 19.537 1.00 71.88 84 GLU A C 1
ATOM 724 O O . GLU A 1 84 ? -1.672 3.412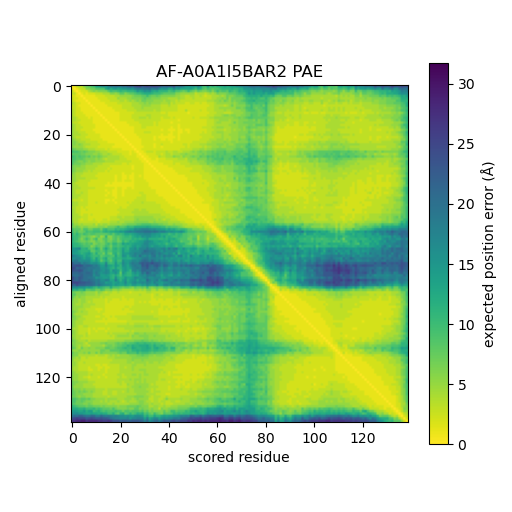 19.517 1.00 71.88 84 GLU A O 1
ATOM 729 N N . LYS A 1 85 ? -2.881 5.281 19.196 1.00 82.31 85 LYS A N 1
ATOM 730 C CA . LYS A 1 85 ? -4.065 4.593 18.659 1.00 82.31 85 LYS A CA 1
ATOM 731 C C . LYS A 1 85 ? -3.710 3.903 17.332 1.00 82.31 85 LYS A C 1
ATOM 733 O O . LYS A 1 85 ? -3.054 4.500 16.476 1.00 82.31 85 LYS A O 1
ATOM 738 N N . ILE A 1 86 ? -4.174 2.667 17.137 1.00 82.25 86 ILE A N 1
ATOM 739 C CA . ILE A 1 86 ? -3.892 1.836 15.946 1.00 82.25 86 ILE A CA 1
ATOM 740 C C . ILE A 1 86 ? -4.252 2.567 14.645 1.00 82.25 86 ILE A C 1
ATOM 742 O O . ILE A 1 86 ? -3.529 2.470 13.656 1.00 82.25 86 ILE A O 1
ATOM 746 N N . GLU A 1 87 ? -5.339 3.327 14.657 1.00 83.81 87 GLU A N 1
ATOM 747 C CA . GLU A 1 87 ? -5.844 4.145 13.557 1.00 83.81 87 GLU A CA 1
ATOM 748 C C . GLU A 1 87 ? -4.812 5.185 13.101 1.00 83.81 87 GLU A C 1
ATOM 750 O O . GLU A 1 87 ? -4.538 5.314 11.906 1.00 83.81 87 GLU A O 1
ATOM 755 N N . ALA A 1 88 ? -4.184 5.873 14.059 1.00 84.00 88 ALA A N 1
ATOM 756 C CA . ALA A 1 88 ? -3.148 6.865 13.798 1.00 84.00 88 ALA A CA 1
ATOM 757 C C . ALA A 1 88 ? -1.878 6.208 13.237 1.00 84.00 88 ALA A C 1
ATOM 759 O O . ALA A 1 88 ? -1.285 6.722 12.284 1.00 84.00 88 ALA A O 1
ATOM 760 N N . VAL A 1 89 ? -1.505 5.036 13.764 1.00 85.00 89 VAL A N 1
ATOM 761 C CA . VAL A 1 89 ? -0.374 4.255 13.243 1.00 85.00 89 VAL A CA 1
ATOM 762 C C . VAL A 1 89 ? -0.642 3.817 11.802 1.00 85.00 89 VAL A C 1
ATOM 764 O O . VAL A 1 89 ? 0.212 4.021 10.940 1.00 85.00 89 VAL A O 1
ATOM 767 N N . CYS A 1 90 ? -1.832 3.284 11.505 1.00 87.31 90 CYS A N 1
ATOM 768 C CA . CYS A 1 90 ? -2.220 2.897 10.145 1.00 87.31 90 CYS A CA 1
ATOM 769 C C . CYS A 1 90 ? -2.174 4.098 9.194 1.00 87.31 90 CYS A C 1
ATOM 771 O O . CYS A 1 90 ? -1.556 4.016 8.136 1.00 87.31 90 CYS A O 1
ATOM 773 N N . LEU A 1 91 ? -2.740 5.244 9.589 1.00 88.56 91 LEU A N 1
ATOM 774 C CA . LEU A 1 91 ? -2.703 6.464 8.782 1.00 88.56 91 LEU A CA 1
ATOM 775 C C . LEU A 1 91 ? -1.265 6.917 8.483 1.00 88.56 91 LEU A C 1
ATOM 777 O O . LEU A 1 91 ? -0.937 7.216 7.336 1.00 88.56 91 LEU A O 1
ATOM 781 N N . LYS A 1 92 ? -0.388 6.940 9.493 1.00 87.75 92 LYS A N 1
ATOM 782 C CA . LYS A 1 92 ? 1.023 7.324 9.333 1.00 87.75 92 LYS A CA 1
ATOM 783 C C . LYS A 1 92 ? 1.761 6.392 8.370 1.00 87.75 92 LYS A C 1
ATOM 785 O O . LYS A 1 92 ? 2.517 6.859 7.516 1.00 87.75 92 LYS A O 1
ATOM 790 N N . MET A 1 93 ? 1.530 5.087 8.492 1.00 87.44 93 MET A N 1
ATOM 791 C CA . MET A 1 93 ? 2.149 4.079 7.633 1.00 87.44 93 MET A CA 1
ATOM 792 C C . MET A 1 93 ? 1.649 4.165 6.191 1.00 87.44 93 MET A C 1
ATOM 794 O O . MET A 1 93 ? 2.460 4.140 5.263 1.00 87.44 93 MET A O 1
ATOM 798 N N . GLU A 1 94 ? 0.344 4.349 5.989 1.00 90.25 94 GLU A N 1
ATOM 799 C CA . GLU A 1 94 ? -0.228 4.522 4.653 1.00 90.25 94 GLU A CA 1
ATOM 800 C C . GLU A 1 94 ? 0.228 5.822 3.987 1.00 90.25 94 GLU A C 1
ATOM 802 O O . GLU A 1 94 ? 0.540 5.821 2.797 1.00 90.25 94 GLU A O 1
ATOM 807 N N . LEU A 1 95 ? 0.380 6.915 4.743 1.00 90.00 95 LEU A N 1
ATOM 808 C CA . LEU A 1 95 ? 0.945 8.161 4.216 1.00 90.00 95 LEU A CA 1
ATOM 809 C C . LEU A 1 95 ? 2.384 7.965 3.727 1.00 90.00 95 LEU A C 1
ATOM 811 O O . LEU A 1 95 ? 2.754 8.486 2.674 1.00 90.00 95 LEU A O 1
ATOM 815 N N . ASN A 1 96 ? 3.193 7.207 4.470 1.00 86.69 96 ASN A N 1
ATOM 816 C CA . ASN A 1 96 ? 4.559 6.892 4.063 1.00 86.69 96 ASN A CA 1
ATOM 817 C C . ASN A 1 96 ? 4.584 5.995 2.810 1.00 86.69 96 ASN A C 1
ATOM 819 O O . ASN A 1 96 ? 5.279 6.296 1.840 1.00 86.69 96 ASN A O 1
ATOM 823 N N . SER A 1 97 ? 3.759 4.941 2.787 1.00 86.94 97 SER A N 1
ATOM 824 C CA . SER A 1 97 ? 3.599 4.057 1.623 1.00 86.94 97 SER A CA 1
ATOM 825 C C . SER A 1 97 ? 3.184 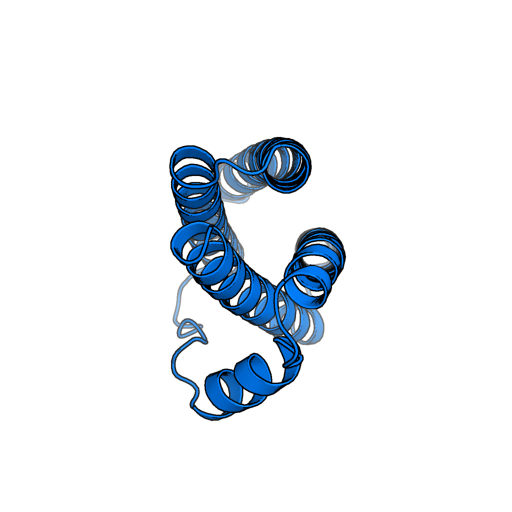4.834 0.370 1.00 86.94 97 SER A C 1
ATOM 827 O O . SER A 1 97 ? 3.724 4.603 -0.712 1.00 86.94 97 SER A O 1
ATOM 829 N N . TYR A 1 98 ? 2.252 5.777 0.509 1.00 91.00 98 TYR A N 1
ATOM 830 C CA . TYR A 1 98 ? 1.779 6.611 -0.590 1.00 91.00 98 TYR A CA 1
ATOM 831 C C . TYR A 1 98 ? 2.875 7.535 -1.133 1.00 91.00 98 TYR A C 1
ATOM 833 O O . TYR A 1 98 ? 3.070 7.596 -2.348 1.00 91.00 98 TYR A O 1
ATOM 841 N N . LYS A 1 99 ? 3.642 8.201 -0.257 1.00 88.44 99 LYS A N 1
ATOM 842 C CA . LYS A 1 99 ? 4.788 9.036 -0.666 1.00 88.44 99 LYS A CA 1
ATOM 843 C C . LYS A 1 99 ? 5.820 8.230 -1.452 1.00 88.44 99 LYS A C 1
ATOM 845 O O . LYS A 1 99 ? 6.235 8.643 -2.530 1.00 88.44 99 LYS A O 1
ATOM 850 N N . LEU A 1 100 ? 6.172 7.041 -0.970 1.00 84.75 100 LEU A N 1
ATOM 851 C CA . LEU A 1 100 ? 7.129 6.176 -1.660 1.00 84.75 100 LEU A CA 1
ATOM 852 C C . LEU A 1 100 ? 6.593 5.653 -2.997 1.00 84.75 100 LEU A C 1
ATOM 854 O O . LEU A 1 100 ? 7.356 5.536 -3.955 1.00 84.75 100 LEU A O 1
ATOM 858 N N . CYS A 1 101 ? 5.286 5.406 -3.108 1.00 89.50 101 CYS A N 1
ATOM 859 C CA . CYS A 1 101 ? 4.652 5.098 -4.390 1.00 89.50 101 CYS A CA 1
ATOM 860 C C . CYS A 1 101 ? 4.778 6.273 -5.379 1.00 89.50 101 CYS A C 1
ATOM 862 O O . CYS A 1 101 ? 5.133 6.070 -6.542 1.00 89.50 101 CYS A O 1
ATOM 864 N N . GLN A 1 102 ? 4.577 7.515 -4.921 1.00 90.31 102 GLN A N 1
ATOM 865 C CA . GLN A 1 102 ? 4.789 8.710 -5.747 1.00 90.31 102 GLN A CA 1
ATOM 866 C C . GLN A 1 102 ? 6.253 8.857 -6.189 1.00 90.31 102 GLN A C 1
ATOM 868 O O . GLN A 1 102 ? 6.517 9.116 -7.362 1.00 90.31 102 GLN A O 1
ATOM 873 N N . GLU A 1 103 ? 7.212 8.637 -5.289 1.00 87.38 103 GLU A N 1
ATOM 874 C CA . GLU A 1 103 ? 8.640 8.652 -5.629 1.00 87.38 103 GLU A CA 1
ATOM 875 C C . GLU A 1 103 ? 9.031 7.536 -6.610 1.00 87.38 103 GLU A C 1
ATOM 877 O O . GLU A 1 103 ? 9.885 7.731 -7.479 1.00 87.38 103 GLU A O 1
ATOM 882 N N . ALA A 1 104 ? 8.415 6.358 -6.498 1.00 85.69 104 ALA A N 1
ATOM 883 C CA . ALA A 1 104 ? 8.618 5.271 -7.447 1.00 85.69 104 ALA A CA 1
ATOM 884 C C . ALA A 1 104 ? 8.042 5.628 -8.826 1.00 85.69 104 ALA A C 1
ATOM 886 O O . ALA A 1 104 ? 8.683 5.364 -9.845 1.00 85.69 104 ALA A O 1
ATOM 887 N N . LEU A 1 105 ? 6.876 6.278 -8.875 1.00 89.12 105 LEU A N 1
ATOM 888 C CA . LEU A 1 105 ? 6.247 6.741 -10.114 1.00 89.12 105 LEU A CA 1
ATOM 889 C C . LEU A 1 105 ? 7.075 7.794 -10.852 1.00 89.12 105 LEU A C 1
ATOM 891 O O . LEU A 1 105 ? 7.153 7.742 -12.077 1.00 89.12 105 L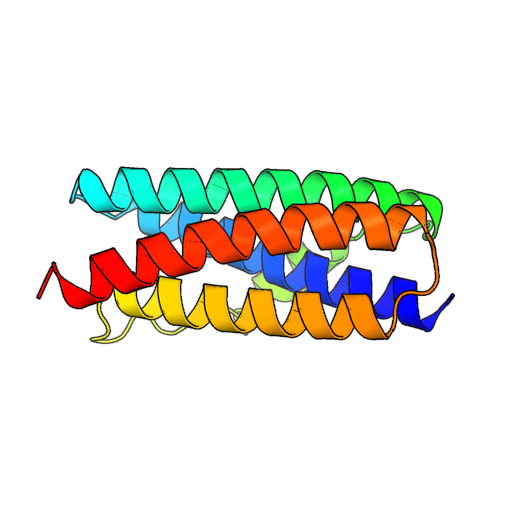EU A O 1
ATOM 895 N N . THR A 1 106 ? 7.713 8.731 -10.151 1.00 86.69 106 THR A N 1
ATOM 896 C CA . THR A 1 106 ? 8.549 9.753 -10.808 1.00 86.69 106 THR A CA 1
ATOM 897 C C . THR A 1 106 ? 9.811 9.158 -11.434 1.00 86.69 106 THR A C 1
ATOM 899 O O . THR A 1 106 ? 10.275 9.647 -12.458 1.00 86.69 106 THR A O 1
ATOM 902 N N . LYS A 1 107 ? 10.339 8.067 -10.865 1.00 82.81 107 LYS A N 1
ATOM 903 C CA . LYS A 1 107 ? 11.603 7.433 -11.289 1.00 82.81 107 LYS A CA 1
ATOM 904 C C . LYS A 1 107 ? 11.426 6.213 -12.200 1.00 82.81 107 LYS A C 1
ATOM 906 O O . LYS A 1 107 ? 12.392 5.727 -12.792 1.00 82.81 107 LYS A O 1
ATOM 911 N N . THR A 1 108 ? 10.219 5.663 -12.295 1.00 83.56 108 THR A N 1
ATOM 912 C CA . THR A 1 108 ? 9.941 4.503 -13.150 1.00 83.56 108 THR A CA 1
ATOM 913 C C . THR A 1 108 ? 9.659 4.969 -14.567 1.00 83.56 108 THR A C 1
ATOM 915 O O . THR A 1 108 ? 8.700 5.695 -14.787 1.00 83.56 108 THR A O 1
ATOM 918 N N . THR A 1 109 ? 10.446 4.513 -15.540 1.00 81.06 109 THR A N 1
ATOM 919 C CA . THR A 1 109 ? 10.233 4.820 -16.967 1.00 81.06 109 THR A CA 1
ATOM 920 C C . THR A 1 109 ? 9.553 3.687 -17.739 1.00 81.06 109 THR A C 1
ATOM 922 O O . THR A 1 109 ? 9.142 3.877 -18.876 1.00 81.06 109 THR A O 1
ATOM 925 N N . VAL A 1 110 ? 9.391 2.511 -17.124 1.00 85.62 110 VAL A N 1
ATOM 926 C CA . VAL A 1 110 ? 8.753 1.340 -17.744 1.00 85.62 110 VAL A CA 1
ATOM 927 C C . VAL A 1 110 ? 7.230 1.484 -17.707 1.00 85.62 110 VAL A C 1
ATOM 929 O O . VAL A 1 110 ? 6.650 1.531 -16.6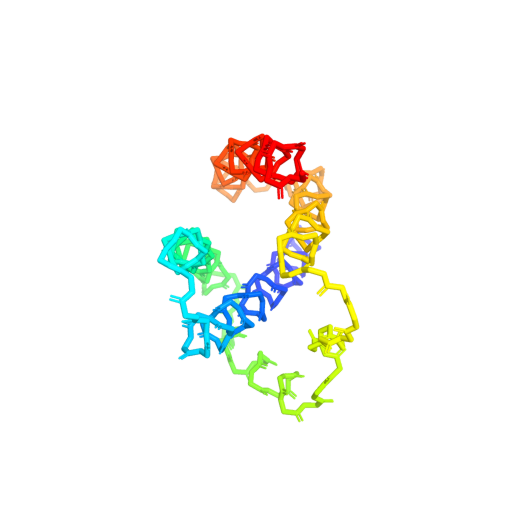23 1.00 85.62 110 VAL A O 1
ATOM 932 N N . GLY A 1 111 ? 6.588 1.531 -18.879 1.00 85.81 111 GLY A N 1
ATOM 933 C CA . GLY A 1 111 ? 5.155 1.819 -19.031 1.00 85.81 111 GLY A CA 1
ATOM 934 C C . GLY A 1 111 ? 4.232 0.909 -18.215 1.00 85.81 111 GLY A C 1
ATOM 935 O O . GLY A 1 111 ? 3.422 1.409 -17.441 1.00 85.81 111 GLY A O 1
ATOM 936 N N . GLU A 1 112 ? 4.402 -0.411 -18.311 1.00 87.50 112 GLU A N 1
ATOM 937 C CA . GLU A 1 112 ? 3.563 -1.377 -17.580 1.00 87.50 112 GLU A CA 1
ATOM 938 C C . GLU A 1 112 ? 3.676 -1.222 -16.056 1.00 87.50 112 GLU A C 1
ATOM 940 O O . GLU A 1 112 ? 2.673 -1.217 -15.347 1.00 87.50 112 GLU A O 1
ATOM 945 N N . ILE A 1 113 ? 4.896 -1.025 -15.546 1.00 86.50 113 ILE A N 1
ATOM 946 C CA . ILE A 1 113 ? 5.129 -0.805 -14.114 1.00 86.50 113 ILE A CA 1
ATOM 947 C C . ILE A 1 113 ? 4.475 0.508 -13.673 1.00 86.50 113 ILE A C 1
ATOM 949 O O . ILE A 1 113 ? 3.849 0.563 -12.615 1.00 86.50 113 ILE A O 1
ATOM 953 N N . ARG A 1 114 ? 4.603 1.575 -14.474 1.00 90.06 114 ARG A N 1
ATOM 954 C CA . ARG A 1 114 ? 3.962 2.864 -14.181 1.00 90.06 114 ARG A CA 1
ATOM 955 C C . ARG A 1 114 ? 2.444 2.729 -14.119 1.00 90.06 114 ARG A C 1
ATOM 957 O O . ARG A 1 114 ? 1.854 3.299 -13.210 1.00 90.06 114 ARG A O 1
ATOM 964 N N . ALA A 1 115 ? 1.831 1.986 -15.042 1.00 89.94 115 ALA A N 1
ATOM 965 C CA . ALA A 1 115 ? 0.388 1.756 -15.052 1.00 89.94 115 ALA A CA 1
ATOM 966 C C . ALA A 1 115 ? -0.075 1.066 -13.759 1.00 89.94 115 ALA A C 1
ATOM 968 O O . ALA A 1 115 ? -0.947 1.590 -13.070 1.00 89.94 115 ALA A O 1
ATOM 969 N N . THR A 1 116 ? 0.594 -0.022 -13.361 1.00 90.19 116 THR A N 1
ATOM 970 C CA . THR A 1 116 ? 0.326 -0.707 -12.086 1.00 90.19 116 THR A CA 1
ATOM 971 C C . THR A 1 116 ? 0.499 0.231 -10.885 1.00 90.19 116 THR A C 1
ATOM 973 O O . THR A 1 116 ? -0.360 0.295 -10.012 1.00 90.19 116 THR A O 1
ATOM 976 N N . LEU A 1 117 ? 1.584 1.010 -10.830 1.00 91.25 117 LEU A N 1
ATOM 977 C CA . LEU A 1 117 ? 1.803 1.954 -9.729 1.00 91.25 117 LEU A CA 1
ATOM 978 C C . LE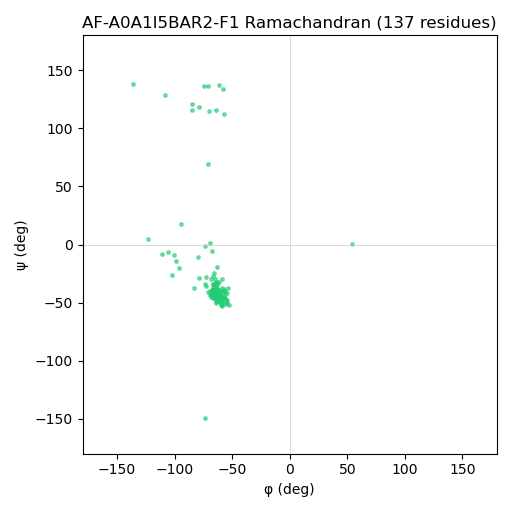U A 1 117 ? 0.755 3.081 -9.691 1.00 91.25 117 LEU A C 1
ATOM 980 O O . LEU A 1 117 ? 0.406 3.546 -8.608 1.00 91.25 117 LEU A O 1
ATOM 984 N N . LEU A 1 118 ? 0.248 3.533 -10.843 1.00 93.25 118 LEU A N 1
ATOM 985 C CA . LEU A 1 118 ? -0.803 4.552 -10.918 1.00 93.25 118 LEU A CA 1
ATOM 986 C C . LEU A 1 118 ? -2.132 4.038 -10.362 1.00 93.25 118 LEU A C 1
ATOM 988 O O . LEU A 1 118 ? -2.768 4.759 -9.592 1.00 93.25 118 LEU A O 1
ATOM 992 N N . GLU A 1 119 ? -2.514 2.812 -10.718 1.00 92.88 119 GLU A N 1
ATOM 993 C CA . GLU A 1 119 ? -3.711 2.143 -10.201 1.00 92.88 119 GLU A CA 1
ATOM 994 C C . GLU A 1 119 ? -3.643 2.005 -8.677 1.00 92.88 119 GLU A C 1
ATOM 996 O O . GLU A 1 119 ? -4.512 2.495 -7.952 1.00 92.88 119 GLU A O 1
ATOM 1001 N N . HIS A 1 120 ? -2.541 1.449 -8.172 1.00 91.19 120 HIS A N 1
ATOM 1002 C CA . HIS A 1 120 ? -2.329 1.289 -6.735 1.00 91.19 120 HIS A CA 1
ATOM 1003 C C . HIS A 1 120 ? -2.260 2.628 -5.994 1.00 91.19 120 HIS A C 1
ATOM 1005 O O . HIS A 1 120 ? -2.760 2.746 -4.878 1.00 91.19 120 HIS A O 1
ATOM 1011 N N . ARG A 1 121 ? -1.697 3.681 -6.601 1.00 93.31 121 ARG A N 1
ATOM 1012 C CA . ARG A 1 121 ? -1.714 5.032 -6.017 1.00 93.31 121 ARG A CA 1
ATOM 1013 C C . ARG A 1 121 ? -3.142 5.557 -5.851 1.00 93.31 121 ARG A C 1
ATOM 1015 O O . ARG A 1 121 ? -3.420 6.212 -4.848 1.00 93.31 121 ARG A O 1
ATOM 1022 N N . GLN A 1 122 ? -4.023 5.311 -6.820 1.00 92.31 122 GLN A N 1
ATOM 1023 C CA . GLN A 1 122 ? -5.420 5.736 -6.735 1.00 92.31 122 GLN A CA 1
ATOM 1024 C C . GLN A 1 122 ? -6.144 5.007 -5.594 1.00 92.31 122 GLN A C 1
ATOM 1026 O O . GLN A 1 122 ? -6.755 5.664 -4.753 1.00 92.31 122 GLN A O 1
ATOM 1031 N N . GLN A 1 123 ? -5.968 3.688 -5.487 1.00 89.94 123 GLN A N 1
ATOM 1032 C CA . GLN A 1 123 ? -6.518 2.887 -4.384 1.00 89.94 123 GLN A CA 1
ATOM 1033 C C . GLN A 1 123 ? -5.996 3.362 -3.016 1.00 89.94 123 GLN A C 1
ATOM 1035 O O . GLN A 1 123 ? -6.777 3.635 -2.104 1.00 89.94 123 GLN A O 1
ATOM 1040 N N . MET A 1 124 ? -4.679 3.583 -2.893 1.00 90.81 124 MET A N 1
ATOM 1041 C CA . MET A 1 124 ? -4.067 4.127 -1.673 1.00 90.81 124 MET A CA 1
ATOM 1042 C C . MET A 1 124 ? -4.640 5.499 -1.297 1.00 90.81 124 MET A C 1
ATOM 1044 O O . MET A 1 124 ? -4.807 5.792 -0.115 1.00 90.81 124 MET A O 1
ATOM 1048 N N . ARG A 1 125 ? -4.941 6.359 -2.280 1.00 90.75 125 ARG A N 1
ATOM 1049 C CA . ARG A 1 125 ? -5.541 7.675 -2.028 1.00 90.75 125 ARG A CA 1
ATOM 1050 C C . ARG A 1 125 ? -6.936 7.537 -1.423 1.00 90.75 125 ARG A C 1
ATOM 1052 O O . ARG A 1 125 ? -7.226 8.203 -0.435 1.00 90.75 125 ARG A O 1
ATOM 1059 N N . GLU A 1 126 ? -7.777 6.674 -1.981 1.00 89.50 126 GLU A N 1
ATOM 1060 C CA . GLU A 1 126 ? -9.130 6.424 -1.468 1.00 89.50 126 GLU A CA 1
ATOM 1061 C C . GLU A 1 126 ? -9.098 5.851 -0.048 1.00 89.50 126 GLU A C 1
ATOM 1063 O O . GLU A 1 126 ? -9.828 6.302 0.838 1.00 89.50 126 GLU A O 1
ATOM 1068 N N . LEU A 1 127 ? -8.198 4.901 0.205 1.00 87.69 127 LEU A N 1
ATOM 1069 C CA . LEU A 1 127 ? -7.972 4.348 1.535 1.00 87.69 127 LEU A CA 1
ATOM 1070 C C . LEU A 1 127 ? -7.493 5.415 2.532 1.00 87.69 127 LEU A C 1
ATOM 1072 O O . LEU A 1 127 ? -7.960 5.447 3.671 1.00 87.69 127 LEU A O 1
ATOM 1076 N N . LEU A 1 128 ? -6.591 6.306 2.113 1.00 90.38 128 LEU A N 1
ATOM 1077 C CA . LEU A 1 128 ? -6.110 7.409 2.941 1.00 90.38 128 LEU A CA 1
ATOM 1078 C C . LEU A 1 128 ? -7.227 8.380 3.324 1.00 90.38 128 LEU A C 1
ATOM 1080 O O . LEU A 1 128 ? -7.275 8.806 4.475 1.00 90.38 128 LEU A O 1
ATOM 1084 N N . GLU A 1 129 ? -8.131 8.719 2.406 1.00 88.38 129 GLU A N 1
ATOM 1085 C CA . GLU A 1 129 ? -9.282 9.571 2.730 1.00 88.38 129 GLU A CA 1
ATOM 1086 C C . GLU A 1 129 ? -10.236 8.888 3.724 1.00 88.38 129 GLU A C 1
ATOM 1088 O O . GLU A 1 129 ? -10.695 9.517 4.684 1.00 88.38 129 GLU A O 1
ATOM 1093 N N . ASN A 1 130 ? -10.442 7.575 3.586 1.00 84.81 130 ASN A N 1
ATOM 1094 C CA . ASN A 1 130 ? -11.207 6.793 4.559 1.00 84.81 130 ASN A CA 1
ATOM 1095 C C . ASN A 1 130 ? -10.530 6.788 5.941 1.00 84.81 130 ASN A C 1
ATOM 1097 O O . ASN A 1 130 ? -11.188 7.020 6.956 1.00 84.81 130 ASN A O 1
ATOM 1101 N N . LEU A 1 131 ? -9.211 6.578 5.995 1.00 86.50 131 LEU A N 1
ATOM 1102 C CA . LEU A 1 131 ? -8.425 6.598 7.234 1.00 86.50 131 LEU A CA 1
ATOM 1103 C C . LEU A 1 131 ? -8.421 7.973 7.906 1.00 86.50 131 LEU A C 1
ATOM 1105 O O . LEU A 1 131 ? -8.543 8.048 9.126 1.00 86.50 131 LEU A O 1
ATOM 1109 N N . LYS A 1 132 ? -8.308 9.061 7.136 1.00 85.94 132 LYS A N 1
ATOM 1110 C CA . LYS A 1 132 ? -8.395 10.433 7.661 1.00 85.94 132 LYS A CA 1
ATOM 1111 C C . LYS A 1 132 ? -9.762 10.703 8.273 1.00 85.94 132 LYS A C 1
ATOM 1113 O O . LYS A 1 132 ? -9.832 11.232 9.377 1.00 85.94 132 LYS A O 1
ATOM 1118 N N . THR A 1 133 ? -10.828 10.311 7.575 1.00 82.12 133 THR A N 1
ATOM 1119 C CA . THR A 1 133 ? -12.205 10.423 8.070 1.00 82.12 133 THR A CA 1
ATOM 1120 C C . THR A 1 133 ? -12.357 9.651 9.379 1.00 82.12 133 THR A C 1
ATOM 1122 O O . THR A 1 133 ? -12.733 10.229 10.393 1.00 82.12 133 THR A O 1
ATOM 1125 N N . MET A 1 134 ? -11.959 8.378 9.414 1.00 76.88 134 MET A N 1
ATOM 1126 C CA . MET A 1 134 ? -12.013 7.571 10.638 1.00 76.88 134 MET A CA 1
ATOM 1127 C C . MET A 1 134 ? -11.195 8.182 11.781 1.00 76.88 134 MET A C 1
ATOM 1129 O O . MET A 1 134 ? -11.686 8.283 12.898 1.00 76.88 134 MET A O 1
ATOM 1133 N N . ASN A 1 135 ? -9.981 8.661 11.513 1.00 75.50 135 ASN A N 1
ATOM 1134 C CA . ASN A 1 135 ? -9.144 9.275 12.542 1.00 75.50 135 ASN A CA 1
ATOM 1135 C C . ASN A 1 135 ? -9.721 10.604 13.072 1.00 75.50 135 ASN A C 1
ATOM 1137 O O . ASN A 1 135 ? -9.447 10.973 14.208 1.00 75.50 135 ASN A O 1
ATOM 1141 N N . LYS A 1 136 ? -10.515 11.322 12.265 1.00 75.31 136 LYS A N 1
ATOM 1142 C CA . LYS A 1 136 ? -11.161 12.585 12.651 1.00 75.31 136 LYS A CA 1
ATOM 1143 C C . LYS A 1 136 ? -12.464 12.381 13.433 1.00 75.31 136 LYS A C 1
ATOM 1145 O O . LYS A 1 136 ? -12.734 13.168 14.330 1.00 75.31 136 LYS A O 1
ATOM 1150 N N . TYR A 1 137 ? -13.265 11.374 13.078 1.00 59.97 137 TYR A N 1
ATOM 1151 C CA . TYR A 1 137 ? -14.632 11.184 13.597 1.00 59.97 137 TYR A CA 1
ATOM 1152 C C . TYR A 1 137 ? -14.782 10.040 14.613 1.00 59.97 137 TYR A C 1
ATOM 1154 O O . TYR A 1 137 ? -15.852 9.882 15.189 1.00 59.97 137 TYR A O 1
ATOM 1162 N N . VAL A 1 138 ? -13.736 9.241 14.849 1.00 52.69 138 VAL A N 1
ATOM 1163 C CA . VAL A 1 138 ? -13.681 8.245 15.944 1.00 52.69 138 VAL A CA 1
ATOM 1164 C C . VAL A 1 138 ? -12.987 8.843 17.195 1.00 52.69 138 VAL A C 1
ATOM 1166 O O . VAL A 1 138 ? -12.524 8.120 18.080 1.00 52.69 138 VAL A O 1
ATOM 1169 N N . LEU A 1 139 ? -12.888 10.179 17.260 1.00 44.97 139 LEU A N 1
ATOM 1170 C CA . LEU A 1 139 ? -12.439 10.964 18.417 1.00 44.97 139 LEU A CA 1
ATOM 1171 C C . LEU A 1 139 ? -13.631 11.476 19.221 1.00 44.97 139 LEU A C 1
ATOM 1173 O O . LEU A 1 139 ? -14.525 12.087 18.598 1.00 44.97 139 LEU A O 1
#

Nearest PDB structures (foldseek):
  4etr-assembly1_A  TM=8.699E-01  e=1.546E-03  Pseudomonas aeruginosa PAO1
  5fej-assembly2_B  TM=6.624E-01  e=1.315E-01  Synechocystis sp. PCC 6803
  4zmc-assembly1_F  TM=4.489E-01  e=4.154E-01  Pseudo-nitzschia multiseries
  6c9k-assembly1_S  TM=5.096E-01  e=2.589E+00  synthetic construct

pLDDT: mean 81.33, std 12.36, range [44.97, 93.56]

Solvent-accessible surface area (backbone atoms only — not comparable to full-atom values): 7808 Å² total; per-residue (Å²): 108,73,66,34,53,52,43,51,48,54,52,39,45,50,38,48,52,50,26,53,50,33,51,59,49,39,75,72,52,81,54,64,70,55,37,51,52,29,48,52,50,29,51,53,29,49,53,52,39,52,56,51,47,57,54,47,57,76,77,36,97,63,69,70,67,63,58,39,53,60,52,58,74,63,58,82,79,67,78,80,85,58,95,67,56,68,63,58,53,51,45,55,51,50,54,51,53,49,52,52,51,53,55,39,52,75,60,34,83,53,65,72,62,38,52,55,52,52,54,52,51,53,53,51,49,56,52,48,53,52,42,50,50,48,62,63,69,77,104